Protein AF-A0A1F6D0Z8-F1 (afdb_monomer_lite)

Sequence (108 aa):
MSRTVSHKLYYGIEKQLSVALIVACLSLFSLYVYFVGKSIVNVVVREEIELGIAKINSHLSDLEREYLAAKDGINLNLAYSYGFQAAPKKKFVNRGTSSNGISLISSQ

Foldseek 3Di:
DPPVVVVVVVVVVVVVVVVVVVVVVVVVVVVVVVVVVCVVVVVVVVVVVVVVVVVVVVVVVVVVVVVVVVVVVPDPVVCVVVVHDDDPDDDDDDPPDPDVDDDPPPDD

Secondary structure (DSSP, 8-state):
--HHHHHHHHHHHHHHHHHHHHHHHHHHHHHHHHHHHHHHHHHHHHHHHHHHHHHHHHHHHHHHHHHHHHHHH--HHHHHHTT----SS--PPPTTS-----------

pLDDT: mean 72.38, std 13.51, range [39.88, 96.56]

Organism: NCBI:txid1798489

Structure (mmCIF, N/CA/C/O backbone):
data_AF-A0A1F6D0Z8-F1
#
_entry.id   AF-A0A1F6D0Z8-F1
#
loop_
_atom_site.group_PDB
_atom_site.id
_atom_site.type_symbol
_atom_site.label_atom_id
_atom_site.label_alt_id
_atom_site.label_comp_id
_atom_site.label_asym_id
_atom_site.label_entity_id
_atom_site.label_seq_id
_atom_site.pdbx_PDB_ins_code
_atom_site.Cartn_x
_atom_site.Cartn_y
_atom_site.Cartn_z
_atom_site.occupancy
_atom_site.B_iso_or_equiv
_atom_site.auth_seq_id
_atom_site.auth_comp_id
_atom_site.auth_asym_id
_atom_site.auth_atom_id
_atom_site.pdbx_PDB_model_num
ATOM 1 N N . MET A 1 1 ? 50.908 11.729 -45.513 1.00 50.59 1 MET A N 1
ATOM 2 C CA . MET A 1 1 ? 50.245 10.538 -44.932 1.00 50.59 1 MET A CA 1
ATOM 3 C C . MET A 1 1 ? 49.550 10.874 -43.601 1.00 50.59 1 MET A C 1
ATOM 5 O O . MET A 1 1 ? 49.758 10.181 -42.623 1.00 50.59 1 MET A O 1
ATOM 9 N N . SER A 1 2 ? 48.749 11.953 -43.539 1.00 55.94 2 SER A N 1
ATOM 10 C CA . SER A 1 2 ? 48.115 12.416 -42.278 1.00 55.94 2 SER A CA 1
ATOM 11 C C . SER A 1 2 ? 46.596 12.655 -42.392 1.00 55.94 2 SER A C 1
ATOM 13 O O . SER A 1 2 ? 45.897 12.759 -41.395 1.00 55.94 2 SER A O 1
ATOM 15 N N . ARG A 1 3 ? 46.035 12.684 -43.613 1.00 57.84 3 ARG A N 1
ATOM 16 C CA . ARG A 1 3 ? 44.608 12.997 -43.851 1.00 57.84 3 ARG A CA 1
ATOM 17 C C . ARG A 1 3 ? 43.666 11.787 -43.760 1.00 57.84 3 ARG A C 1
ATOM 19 O O . ARG A 1 3 ? 42.463 11.971 -43.639 1.00 57.84 3 ARG A O 1
ATOM 26 N N . THR A 1 4 ? 44.183 10.558 -43.810 1.00 54.75 4 THR A N 1
ATOM 27 C CA . THR A 1 4 ? 43.364 9.328 -43.836 1.00 54.75 4 THR A CA 1
ATOM 28 C C . THR A 1 4 ? 43.019 8.790 -42.446 1.00 54.75 4 THR A C 1
ATOM 30 O O . THR A 1 4 ? 42.017 8.095 -42.293 1.00 54.75 4 THR A O 1
ATOM 33 N N . VAL A 1 5 ? 43.806 9.134 -41.421 1.00 61.19 5 VAL A N 1
ATOM 34 C CA . VAL A 1 5 ? 43.569 8.694 -40.035 1.00 61.19 5 VAL A CA 1
ATOM 35 C C . VAL A 1 5 ? 42.348 9.404 -39.440 1.00 61.19 5 VAL A C 1
ATOM 37 O O . VAL A 1 5 ? 41.528 8.761 -38.788 1.00 61.19 5 VAL A O 1
ATOM 40 N N . SER A 1 6 ? 42.158 10.694 -39.746 1.00 60.62 6 SER A N 1
ATOM 41 C CA . SER A 1 6 ? 41.054 11.498 -39.202 1.00 60.62 6 SER A CA 1
ATOM 42 C C . SER A 1 6 ? 39.669 10.999 -39.622 1.00 60.62 6 SER A C 1
ATOM 44 O O . SER A 1 6 ? 38.766 10.956 -38.794 1.00 60.62 6 SER A O 1
ATOM 46 N N . HIS A 1 7 ? 39.496 10.556 -40.872 1.00 57.94 7 HIS A N 1
ATOM 47 C CA . HIS A 1 7 ? 38.197 10.070 -41.362 1.00 57.94 7 HIS A CA 1
ATOM 48 C C . HIS A 1 7 ? 37.809 8.713 -40.749 1.00 57.94 7 HIS A C 1
ATOM 50 O O . HIS A 1 7 ? 36.635 8.452 -40.492 1.00 57.94 7 HIS A O 1
ATOM 56 N N . LYS A 1 8 ? 38.796 7.849 -40.466 1.00 61.00 8 LYS A N 1
ATOM 57 C CA . LYS A 1 8 ? 38.563 6.579 -39.757 1.00 61.00 8 LYS A CA 1
ATOM 58 C C . LYS A 1 8 ? 38.198 6.800 -38.290 1.00 61.00 8 LYS A C 1
ATOM 60 O O . LYS A 1 8 ? 37.366 6.066 -37.766 1.00 61.00 8 LYS A O 1
ATOM 65 N N . LEU A 1 9 ? 38.811 7.800 -37.651 1.00 62.19 9 LEU A N 1
ATOM 66 C CA . LEU A 1 9 ? 38.500 8.172 -36.272 1.00 62.19 9 LEU A CA 1
ATOM 67 C C . LEU A 1 9 ? 37.068 8.707 -36.160 1.00 62.19 9 LEU A C 1
ATOM 69 O O . LEU A 1 9 ? 36.332 8.247 -35.296 1.00 62.19 9 LEU A O 1
ATOM 73 N N . TYR A 1 10 ? 36.669 9.607 -37.069 1.00 67.44 10 TYR A N 1
ATOM 74 C CA . TYR A 1 10 ? 35.355 10.264 -37.066 1.00 67.44 10 TYR A CA 1
ATOM 75 C C . TYR A 1 10 ? 34.192 9.279 -37.276 1.00 67.44 10 TYR A C 1
ATOM 77 O O . TYR A 1 10 ? 33.200 9.314 -36.555 1.00 67.44 10 TYR A O 1
ATOM 85 N N . TYR A 1 11 ? 34.369 8.302 -38.169 1.00 68.94 11 TYR A N 1
ATOM 86 C CA . TYR A 1 11 ? 33.365 7.263 -38.420 1.00 68.94 11 TYR A CA 1
ATOM 87 C C . TYR A 1 11 ? 33.102 6.347 -37.204 1.00 68.94 11 TYR A C 1
ATOM 89 O O . TYR A 1 11 ? 31.983 5.879 -36.989 1.00 68.94 11 TYR A O 1
ATOM 97 N N . GLY A 1 12 ? 34.124 6.085 -36.380 1.00 75.31 12 GLY A N 1
ATOM 98 C CA . GLY A 1 12 ? 33.981 5.260 -35.175 1.00 75.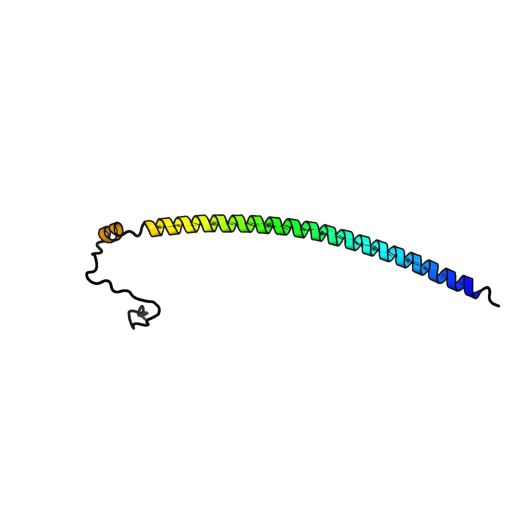31 12 GLY A CA 1
ATOM 99 C C . GLY A 1 12 ? 33.159 5.938 -34.074 1.00 75.31 12 GLY A C 1
ATOM 100 O O . GLY A 1 12 ? 32.310 5.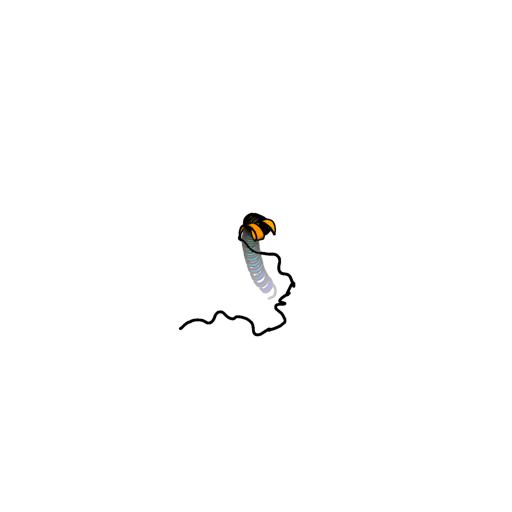296 -33.452 1.00 75.31 12 GLY A O 1
ATOM 101 N N . ILE A 1 13 ? 33.377 7.241 -33.875 1.00 83.25 13 ILE A N 1
ATOM 102 C CA . ILE A 1 13 ? 32.677 8.056 -32.869 1.00 83.25 13 ILE A CA 1
ATOM 103 C C . ILE A 1 13 ? 31.225 8.364 -33.251 1.00 83.25 13 ILE A C 1
ATOM 105 O O . ILE A 1 13 ? 30.362 8.310 -32.378 1.00 83.25 13 ILE A O 1
ATOM 109 N N . GLU A 1 14 ? 30.906 8.574 -34.530 1.00 83.62 14 GLU A N 1
ATOM 110 C CA . GLU A 1 14 ? 29.513 8.749 -34.988 1.00 83.62 14 GLU A CA 1
ATOM 111 C C . GLU A 1 14 ? 28.638 7.520 -34.693 1.00 83.62 14 GLU A C 1
ATOM 113 O O . GLU A 1 14 ? 27.501 7.633 -34.214 1.00 83.62 14 GLU A O 1
ATOM 118 N N . LYS A 1 15 ? 29.187 6.319 -34.920 1.00 85.38 15 LYS A N 1
ATOM 119 C CA . LYS A 1 15 ? 28.491 5.059 -34.632 1.00 85.38 15 LYS A CA 1
ATOM 120 C C . LYS A 1 15 ? 28.285 4.861 -33.130 1.00 85.38 15 LYS A C 1
ATOM 122 O O . LYS A 1 15 ? 27.208 4.435 -32.716 1.00 85.38 15 LYS A O 1
ATOM 127 N N . GLN A 1 16 ? 29.289 5.181 -32.313 1.00 86.88 16 GLN A N 1
ATOM 128 C CA . GLN A 1 16 ? 29.179 5.096 -30.854 1.00 86.88 16 GLN A CA 1
ATOM 129 C C . GLN A 1 16 ? 28.162 6.091 -30.292 1.00 86.88 16 GLN A C 1
ATOM 131 O O . GLN A 1 16 ? 27.368 5.707 -29.436 1.00 86.88 16 GLN A O 1
ATOM 136 N N . LEU A 1 17 ? 28.128 7.325 -30.802 1.00 91.56 17 LEU A N 1
ATOM 137 C CA . LEU A 1 17 ? 27.165 8.341 -30.375 1.00 91.56 17 LEU A CA 1
ATOM 138 C C . LEU A 1 17 ? 25.724 7.918 -30.688 1.00 91.56 17 LEU A C 1
ATOM 140 O O . LEU A 1 17 ? 24.844 8.041 -29.840 1.00 91.56 17 LEU A O 1
ATOM 144 N N . SER A 1 18 ? 25.498 7.352 -31.875 1.00 89.75 18 SER A N 1
ATOM 145 C CA . SER A 1 18 ? 24.179 6.861 -32.288 1.00 89.75 18 SER A CA 1
ATOM 146 C C . SER A 1 18 ? 23.696 5.703 -31.407 1.00 89.75 18 SER A C 1
ATOM 148 O O . SER A 1 18 ? 22.550 5.693 -30.961 1.00 89.75 18 SER A O 1
ATOM 150 N N . VAL A 1 19 ? 24.576 4.746 -31.093 1.00 94.12 19 VAL A N 1
ATOM 151 C CA . VAL A 1 19 ? 24.248 3.632 -30.186 1.00 94.12 19 VAL A CA 1
ATOM 152 C C . VAL A 1 19 ? 24.009 4.136 -28.763 1.00 94.12 19 VAL A C 1
ATOM 154 O O . VAL A 1 19 ? 23.047 3.710 -28.128 1.00 94.12 19 VAL A O 1
ATOM 157 N N . ALA A 1 20 ? 24.828 5.067 -28.273 1.00 94.69 20 ALA A N 1
ATOM 158 C CA . ALA A 1 20 ? 24.646 5.669 -26.957 1.00 94.69 20 ALA A CA 1
ATOM 159 C C . ALA A 1 20 ? 23.294 6.389 -26.846 1.00 94.69 20 ALA A C 1
ATOM 161 O O . ALA A 1 20 ? 22.608 6.228 -25.840 1.00 94.69 20 ALA A O 1
ATOM 162 N N . LEU A 1 21 ? 22.872 7.109 -27.890 1.00 94.31 21 LEU A N 1
ATOM 163 C CA . LEU A 1 21 ? 21.566 7.766 -27.941 1.00 94.31 21 LEU A CA 1
ATOM 164 C C . LEU A 1 21 ? 20.416 6.748 -27.885 1.00 94.31 21 LEU A C 1
ATOM 166 O O . LEU A 1 21 ? 19.468 6.931 -27.128 1.00 94.31 21 LEU A O 1
ATOM 170 N N . ILE A 1 22 ? 20.519 5.649 -28.640 1.00 95.69 22 ILE A N 1
ATOM 171 C CA . ILE A 1 22 ? 19.508 4.580 -28.642 1.00 95.69 22 ILE A CA 1
ATOM 172 C C . ILE A 1 22 ? 19.410 3.927 -27.260 1.00 95.69 22 ILE A C 1
ATOM 174 O O . ILE A 1 22 ? 18.311 3.759 -26.733 1.00 95.69 22 ILE A O 1
ATOM 178 N N . VAL A 1 23 ? 20.547 3.599 -26.642 1.00 96.56 23 VAL A N 1
ATOM 179 C CA . VAL A 1 23 ? 20.589 3.028 -25.288 1.00 96.56 23 VAL A CA 1
ATOM 180 C C . VAL A 1 23 ? 20.022 4.014 -24.267 1.00 96.56 23 VAL A C 1
ATOM 182 O O . VAL A 1 23 ? 19.228 3.615 -23.415 1.00 96.56 23 VAL A O 1
ATOM 185 N N . ALA A 1 24 ? 20.352 5.303 -24.379 1.00 95.88 24 ALA A N 1
ATOM 186 C CA . ALA A 1 24 ? 19.803 6.343 -23.518 1.00 95.88 24 ALA A CA 1
ATOM 187 C C . ALA A 1 24 ? 18.275 6.427 -23.657 1.00 95.88 24 ALA A C 1
ATOM 189 O O . ALA A 1 24 ? 17.575 6.345 -22.649 1.00 95.88 24 ALA A O 1
ATOM 190 N N . CYS A 1 25 ? 17.739 6.480 -24.880 1.00 96.12 25 CYS A N 1
ATOM 191 C CA . CYS A 1 25 ? 16.295 6.474 -25.130 1.00 96.12 25 CYS A CA 1
ATOM 192 C C . CYS A 1 25 ? 15.602 5.230 -24.557 1.00 96.12 25 CYS A C 1
ATOM 194 O O . CYS A 1 25 ? 14.572 5.362 -23.897 1.00 96.12 25 CYS A O 1
ATOM 196 N N . LEU A 1 26 ? 16.167 4.035 -24.752 1.00 96.25 26 LEU A N 1
ATOM 197 C CA . LEU A 1 26 ? 15.609 2.794 -24.202 1.00 96.25 26 LEU A CA 1
ATOM 198 C C . LEU A 1 26 ? 15.642 2.770 -22.671 1.00 96.25 26 LEU A C 1
ATOM 200 O O . LEU A 1 26 ? 14.689 2.309 -22.036 1.00 96.25 26 LEU A O 1
ATOM 204 N N . SER A 1 27 ? 16.713 3.291 -22.070 1.00 94.81 27 SER A N 1
ATOM 205 C CA . SER A 1 27 ? 16.832 3.391 -20.616 1.00 94.81 27 SER A CA 1
ATOM 206 C C . SER A 1 27 ? 15.795 4.354 -20.034 1.00 94.81 27 SER A C 1
ATOM 208 O O . SER A 1 27 ? 15.092 3.985 -19.098 1.00 94.81 27 SER A O 1
ATOM 210 N N . LEU A 1 28 ? 15.617 5.531 -20.644 1.00 93.94 28 LEU A N 1
ATOM 211 C CA . LEU A 1 28 ? 14.592 6.514 -20.288 1.00 93.94 28 LEU A CA 1
ATOM 212 C C . LEU A 1 28 ? 13.182 5.938 -20.421 1.00 93.94 28 LEU A C 1
ATOM 214 O O . LEU A 1 28 ? 12.368 6.104 -19.516 1.00 93.94 28 LEU A O 1
ATOM 218 N N . PHE A 1 29 ? 12.907 5.219 -21.509 1.00 94.75 29 PHE A N 1
ATOM 219 C CA . PHE A 1 29 ? 11.619 4.564 -21.717 1.00 94.75 29 PHE A CA 1
ATOM 220 C C . PHE A 1 29 ? 11.335 3.509 -20.640 1.00 94.75 29 PHE A C 1
ATOM 222 O O . PHE A 1 29 ? 10.259 3.493 -20.044 1.00 94.75 29 PHE A O 1
ATOM 229 N N . SER A 1 30 ? 12.322 2.666 -20.331 1.00 92.44 30 SER A N 1
ATOM 230 C CA . SER A 1 30 ? 12.191 1.638 -19.292 1.00 92.44 30 SER A CA 1
ATOM 231 C C . SER A 1 30 ? 11.992 2.258 -17.909 1.00 92.44 30 SER A C 1
ATOM 233 O O . SER A 1 30 ? 11.151 1.798 -17.136 1.00 92.44 30 SER A O 1
ATOM 235 N N . LEU A 1 31 ? 12.729 3.332 -17.606 1.00 91.94 31 LEU A N 1
ATOM 236 C CA . LEU A 1 31 ? 12.605 4.056 -16.346 1.00 91.94 31 LEU A CA 1
ATOM 237 C C . LEU A 1 31 ? 11.227 4.708 -16.220 1.00 91.94 31 LEU A C 1
ATOM 239 O O . LEU A 1 31 ? 10.625 4.635 -15.156 1.00 91.94 31 LEU A O 1
ATOM 243 N N . TYR A 1 32 ? 10.708 5.291 -17.302 1.00 90.44 32 TYR A N 1
ATOM 244 C CA . TYR A 1 32 ? 9.370 5.874 -17.348 1.00 90.44 32 TYR A CA 1
ATOM 245 C C . TYR A 1 32 ? 8.298 4.832 -17.019 1.00 90.44 32 TYR A C 1
ATOM 247 O O . TYR A 1 32 ? 7.516 5.033 -16.093 1.00 90.44 32 TYR A O 1
ATOM 255 N N . VAL A 1 33 ? 8.308 3.682 -17.700 1.00 89.69 33 VAL A N 1
ATOM 256 C CA . VAL A 1 33 ? 7.346 2.598 -17.437 1.00 89.69 33 VAL A CA 1
ATOM 257 C C . VAL A 1 33 ? 7.468 2.084 -16.000 1.00 89.69 33 VAL A C 1
ATOM 259 O O . VAL A 1 33 ? 6.456 1.918 -15.319 1.00 89.69 33 VAL A O 1
ATOM 262 N N . TYR A 1 34 ? 8.692 1.886 -15.503 1.00 89.25 34 TYR A N 1
ATOM 263 C CA . TYR A 1 34 ? 8.929 1.448 -14.126 1.00 89.25 34 TYR A CA 1
ATOM 264 C C . TYR A 1 34 ? 8.425 2.465 -13.097 1.00 89.25 34 TYR A C 1
ATOM 266 O O . TYR A 1 34 ? 7.773 2.080 -12.128 1.00 89.25 34 TYR A O 1
ATOM 274 N N . PHE A 1 35 ? 8.695 3.755 -13.300 1.00 85.19 35 PHE A N 1
ATOM 275 C CA . PHE A 1 35 ? 8.315 4.815 -12.369 1.00 85.19 35 PHE A CA 1
ATOM 276 C C . PHE A 1 35 ? 6.802 5.035 -12.356 1.00 85.19 35 PHE A C 1
ATOM 278 O O . PHE A 1 35 ? 6.214 5.153 -11.284 1.00 85.19 35 PHE A O 1
ATOM 285 N N . VAL A 1 36 ? 6.157 5.008 -13.526 1.00 84.25 36 VAL A N 1
ATOM 286 C CA . VAL A 1 36 ? 4.695 5.083 -13.654 1.00 84.25 36 VAL A CA 1
ATOM 287 C C . VAL A 1 36 ? 4.040 3.867 -12.998 1.00 84.25 36 VAL A C 1
ATOM 289 O O . VAL A 1 36 ? 3.161 4.032 -12.157 1.00 84.25 36 VAL A O 1
ATOM 292 N N . GLY A 1 37 ? 4.512 2.651 -13.290 1.00 79.38 37 GLY A N 1
ATOM 293 C CA . GLY A 1 37 ? 3.991 1.429 -12.672 1.00 79.38 37 GLY A CA 1
ATOM 294 C C . GLY A 1 37 ? 4.164 1.419 -11.151 1.00 79.38 37 GLY A C 1
ATOM 295 O O . GLY A 1 37 ? 3.218 1.140 -10.418 1.00 79.38 37 GLY A O 1
ATOM 296 N N . LYS A 1 38 ? 5.346 1.804 -10.652 1.00 76.81 38 LYS A N 1
ATOM 297 C CA . LYS A 1 38 ? 5.607 1.964 -9.213 1.00 76.81 38 LYS A CA 1
ATOM 298 C C . LYS A 1 38 ? 4.737 3.042 -8.578 1.00 76.81 38 LYS A C 1
ATOM 300 O O . LYS A 1 38 ? 4.295 2.842 -7.454 1.00 76.81 38 LYS A O 1
ATOM 305 N N . SER A 1 39 ? 4.497 4.157 -9.264 1.00 73.94 39 SER A N 1
ATOM 306 C CA . SER A 1 39 ? 3.639 5.237 -8.773 1.00 73.94 39 SER A CA 1
ATOM 307 C C . SER A 1 39 ? 2.195 4.758 -8.614 1.00 73.94 39 SER A C 1
ATOM 309 O O . SER A 1 39 ? 1.617 4.949 -7.548 1.00 73.94 39 SER A O 1
ATOM 311 N N . ILE A 1 40 ? 1.665 4.033 -9.604 1.00 70.81 40 ILE A N 1
ATOM 312 C CA . ILE A 1 40 ? 0.324 3.435 -9.551 1.00 70.81 40 ILE A CA 1
ATOM 313 C C . ILE A 1 40 ? 0.227 2.431 -8.397 1.00 70.81 40 ILE A C 1
ATOM 315 O O . ILE A 1 40 ? -0.659 2.551 -7.558 1.00 70.81 40 ILE A O 1
ATOM 319 N N . VAL A 1 41 ? 1.169 1.488 -8.293 1.00 67.75 41 VAL A N 1
ATOM 320 C CA . VAL A 1 41 ? 1.165 0.483 -7.214 1.00 67.75 41 VAL A CA 1
ATOM 321 C C . VAL A 1 41 ? 1.301 1.140 -5.839 1.00 67.75 41 VAL A C 1
ATOM 323 O O . VAL A 1 41 ? 0.620 0.748 -4.902 1.00 67.75 41 VAL A O 1
ATOM 326 N N . ASN A 1 42 ? 2.142 2.164 -5.699 1.00 68.06 42 ASN A N 1
ATOM 327 C CA . ASN A 1 42 ? 2.320 2.871 -4.432 1.00 68.06 42 ASN A CA 1
ATOM 328 C C . ASN A 1 42 ? 1.059 3.636 -3.992 1.00 68.06 42 ASN A C 1
ATOM 330 O O . ASN A 1 42 ? 0.818 3.761 -2.793 1.00 68.06 42 ASN A O 1
ATOM 334 N N . VAL A 1 43 ? 0.265 4.147 -4.937 1.00 63.56 43 VAL A N 1
ATOM 335 C CA . VAL A 1 43 ? -1.024 4.791 -4.642 1.00 63.56 43 VAL A CA 1
ATOM 336 C C . VAL A 1 43 ? -2.082 3.745 -4.279 1.00 63.56 43 VAL A C 1
ATOM 338 O O . VAL A 1 43 ? -2.722 3.883 -3.243 1.00 63.56 43 VAL A O 1
ATOM 341 N N . VAL A 1 44 ? -2.196 2.659 -5.049 1.00 64.62 44 VAL A N 1
ATOM 342 C CA . VAL A 1 44 ? -3.173 1.582 -4.792 1.00 64.62 44 VAL A CA 1
ATOM 343 C C . VAL A 1 44 ? -2.912 0.879 -3.454 1.00 64.62 44 VAL A C 1
ATOM 345 O O . VAL A 1 44 ? -3.834 0.655 -2.679 1.00 64.62 44 VAL A O 1
ATOM 348 N N . VAL A 1 45 ? -1.649 0.598 -3.117 1.00 61.81 45 VAL A N 1
ATOM 349 C CA . VAL A 1 45 ? -1.294 -0.034 -1.832 1.00 61.81 45 VAL A CA 1
ATOM 350 C C . VAL A 1 45 ? -1.638 0.868 -0.644 1.00 61.81 45 VAL A C 1
ATOM 352 O O . VAL A 1 45 ? -2.034 0.370 0.407 1.00 61.81 45 VAL A O 1
ATOM 355 N N . ARG A 1 46 ? -1.520 2.195 -0.784 1.00 64.00 46 ARG A N 1
ATOM 356 C CA . ARG A 1 46 ? -1.956 3.124 0.273 1.00 64.00 46 ARG A CA 1
ATOM 357 C C . ARG A 1 46 ? -3.464 3.065 0.489 1.00 64.00 46 ARG A C 1
ATOM 359 O O . ARG A 1 46 ? -3.891 3.040 1.637 1.00 64.00 46 ARG A O 1
ATOM 366 N N . GLU A 1 47 ? -4.236 2.988 -0.588 1.00 61.75 47 GLU A N 1
ATOM 367 C CA . GLU A 1 47 ? -5.696 2.896 -0.526 1.00 61.75 47 GLU A CA 1
ATOM 368 C C . GLU A 1 47 ? -6.160 1.5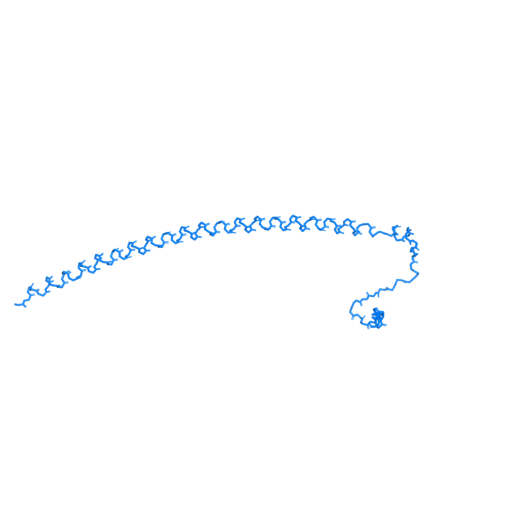96 0.156 1.00 61.75 47 GLU A C 1
ATOM 370 O O . GLU A 1 47 ? -6.998 1.627 1.056 1.00 61.75 47 GLU A O 1
ATOM 375 N N . GLU A 1 48 ? -5.550 0.454 -0.176 1.00 61.25 48 GLU A N 1
ATOM 376 C CA . GLU A 1 48 ? -5.851 -0.828 0.478 1.00 61.25 48 GLU A CA 1
ATOM 377 C C . GLU A 1 48 ? -5.498 -0.829 1.975 1.00 61.25 48 GLU A C 1
ATOM 379 O O . GLU A 1 48 ? -6.238 -1.384 2.795 1.00 61.25 48 GLU A O 1
ATOM 384 N N . ILE A 1 49 ? -4.393 -0.179 2.355 1.00 62.47 49 ILE A N 1
ATOM 385 C CA . ILE A 1 49 ? -3.986 -0.040 3.759 1.00 62.47 49 ILE A CA 1
ATOM 386 C C . ILE A 1 49 ? -4.967 0.858 4.523 1.00 62.47 49 ILE A C 1
ATOM 388 O O . ILE A 1 49 ? -5.360 0.509 5.637 1.00 62.47 49 ILE A O 1
ATOM 392 N N . GLU A 1 50 ? -5.400 1.981 3.946 1.00 60.81 50 GLU A N 1
ATOM 393 C CA . GLU A 1 50 ? -6.378 2.882 4.572 1.00 60.81 50 GLU A CA 1
ATOM 394 C C . GLU A 1 50 ? -7.736 2.195 4.785 1.00 60.81 50 GLU A C 1
ATOM 396 O O . GLU A 1 50 ? -8.306 2.275 5.878 1.00 60.81 50 GLU A O 1
ATOM 401 N N . LEU A 1 51 ? -8.214 1.431 3.797 1.00 63.16 51 LEU A N 1
ATOM 402 C CA . LEU A 1 51 ? -9.432 0.622 3.923 1.00 63.16 51 LEU A CA 1
ATOM 403 C C . LEU A 1 51 ? -9.290 -0.477 4.989 1.00 63.16 51 LEU A C 1
ATOM 405 O O . LEU A 1 51 ? -10.221 -0.724 5.763 1.00 63.16 51 LEU A O 1
ATOM 409 N N . GLY A 1 52 ? -8.119 -1.115 5.072 1.00 62.06 52 GLY A N 1
ATOM 410 C CA . GLY A 1 52 ? -7.807 -2.107 6.101 1.00 62.06 52 GLY A CA 1
ATOM 411 C C . GLY A 1 52 ? -7.822 -1.520 7.514 1.00 62.06 52 GLY A C 1
ATOM 412 O O . GLY A 1 52 ? -8.422 -2.104 8.420 1.00 62.06 52 GLY A O 1
ATOM 413 N N . ILE A 1 53 ? -7.229 -0.338 7.699 1.00 66.81 53 ILE A N 1
ATOM 414 C CA . ILE A 1 53 ? -7.214 0.382 8.980 1.00 66.81 53 ILE A CA 1
ATOM 415 C C . ILE A 1 53 ? -8.637 0.758 9.406 1.00 66.81 53 ILE A C 1
ATOM 417 O O . ILE A 1 53 ? -9.008 0.534 10.559 1.00 66.81 53 ILE A O 1
ATOM 421 N N . ALA A 1 54 ? -9.461 1.273 8.488 1.00 64.62 54 ALA A N 1
ATOM 422 C CA . ALA A 1 54 ? -10.848 1.630 8.785 1.00 64.62 54 ALA A CA 1
ATOM 423 C C . ALA A 1 54 ? -11.673 0.419 9.261 1.00 64.62 54 ALA A C 1
ATOM 425 O O . ALA A 1 54 ? -12.409 0.521 10.244 1.00 64.62 54 ALA A O 1
ATOM 426 N N . LYS A 1 55 ? -11.498 -0.744 8.620 1.00 70.12 55 LYS A N 1
ATOM 427 C CA . LYS A 1 55 ? -12.191 -1.992 8.981 1.00 70.12 55 LYS A CA 1
ATOM 428 C C . LYS A 1 55 ? -11.755 -2.550 10.338 1.00 70.12 55 LYS A C 1
ATOM 430 O O . LYS A 1 55 ? -12.581 -3.051 11.098 1.00 70.12 55 LYS A O 1
ATOM 435 N N . ILE A 1 56 ? -10.460 -2.490 10.646 1.00 72.00 56 ILE A N 1
ATOM 436 C CA . ILE A 1 56 ? -9.939 -2.947 11.943 1.00 72.00 56 ILE A CA 1
ATOM 437 C C . ILE A 1 56 ? -10.43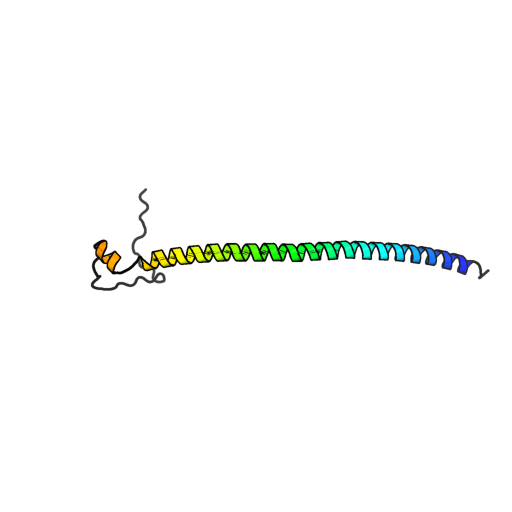9 -2.030 13.062 1.00 72.00 56 ILE A C 1
ATOM 439 O O . ILE A 1 56 ? -10.872 -2.522 14.101 1.00 72.00 56 ILE A O 1
ATOM 443 N N . ASN A 1 57 ? -10.451 -0.715 12.836 1.00 65.50 57 ASN A N 1
ATOM 444 C CA . ASN A 1 57 ? -10.944 0.251 13.816 1.00 65.50 57 ASN A CA 1
ATOM 445 C C . ASN A 1 57 ? -12.445 0.104 14.088 1.00 65.50 57 ASN A C 1
ATOM 447 O O . ASN A 1 57 ? -12.853 0.215 15.242 1.00 65.50 57 ASN A O 1
ATOM 451 N N . SER A 1 58 ? -13.271 -0.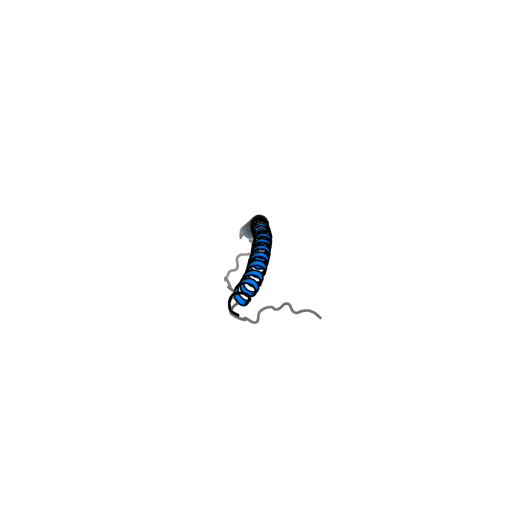178 13.073 1.00 71.25 58 SER A N 1
ATOM 452 C CA . SER A 1 58 ? -14.701 -0.419 13.303 1.00 71.25 58 SER A CA 1
ATOM 453 C C . SER A 1 58 ? -14.925 -1.677 14.141 1.00 71.25 58 SER A C 1
ATOM 455 O O . SER A 1 58 ? -15.648 -1.630 15.129 1.00 71.25 58 SER A O 1
ATOM 457 N N . HIS A 1 59 ? -14.225 -2.769 13.819 1.00 76.19 59 HIS A N 1
ATOM 458 C CA . HIS A 1 59 ? -14.307 -4.010 14.589 1.00 76.19 59 HIS A CA 1
ATOM 459 C C . HIS A 1 59 ? -13.795 -3.845 16.031 1.00 76.19 59 HIS A C 1
ATOM 461 O O . HIS A 1 59 ? -14.365 -4.410 16.961 1.00 76.19 59 HIS A O 1
ATOM 467 N N . LEU A 1 60 ? -12.727 -3.066 16.237 1.00 78.62 60 LEU A N 1
ATOM 468 C CA . LEU A 1 60 ? -12.229 -2.742 17.574 1.00 78.62 60 LEU A CA 1
ATOM 469 C C . LEU A 1 60 ? -13.245 -1.906 18.358 1.00 78.62 60 LEU A C 1
ATOM 471 O O . LEU A 1 60 ? -13.496 -2.201 19.521 1.00 78.62 60 LEU A O 1
ATOM 475 N N . SER A 1 61 ? -13.868 -0.914 17.718 1.00 80.81 61 SER A N 1
ATOM 476 C CA . SER A 1 61 ? -14.888 -0.075 18.351 1.00 80.81 61 SER A CA 1
ATOM 477 C C . SER A 1 61 ? -16.118 -0.882 18.773 1.00 80.81 61 SER A C 1
ATOM 479 O O . SER A 1 61 ? -16.629 -0.685 19.875 1.00 80.81 61 SER A O 1
ATOM 481 N N . ASP A 1 62 ? -16.567 -1.824 17.944 1.00 83.44 62 ASP A N 1
ATOM 482 C CA . ASP A 1 62 ? -17.676 -2.716 18.291 1.00 83.44 62 ASP A CA 1
ATOM 483 C C . ASP A 1 62 ? -17.323 -3.602 19.495 1.00 83.44 62 ASP A C 1
ATOM 485 O O . ASP A 1 62 ? -18.105 -3.701 20.445 1.00 83.44 62 ASP A O 1
ATOM 489 N N . LEU A 1 63 ? -16.111 -4.165 19.513 1.00 82.81 63 LEU A N 1
ATOM 490 C CA . LEU A 1 63 ? -15.627 -4.988 20.621 1.00 82.81 63 LEU A CA 1
ATOM 491 C C . LEU A 1 63 ? -15.467 -4.185 21.922 1.00 82.81 63 LEU A C 1
ATOM 493 O O . LEU A 1 63 ? -15.811 -4.666 23.001 1.00 82.81 63 LEU A O 1
ATOM 497 N N . GLU A 1 64 ? -14.972 -2.950 21.842 1.00 80.31 64 GLU A N 1
ATOM 498 C CA . GLU A 1 64 ? -14.879 -2.046 22.991 1.00 80.31 64 GLU A CA 1
ATOM 499 C C . GLU A 1 64 ? -16.261 -1.718 23.556 1.00 80.31 64 GLU A C 1
ATOM 501 O O . GLU A 1 64 ? -16.443 -1.706 24.775 1.00 80.31 64 GLU A O 1
ATOM 506 N N . ARG A 1 65 ? -17.257 -1.497 22.692 1.00 83.94 65 ARG A N 1
ATOM 507 C CA . ARG A 1 65 ? -18.643 -1.268 23.121 1.00 83.94 65 ARG A CA 1
ATOM 508 C C . ARG A 1 65 ? -19.220 -2.492 23.815 1.00 83.94 65 ARG A C 1
ATOM 510 O O . ARG A 1 65 ? -19.845 -2.337 24.862 1.00 83.94 65 ARG A O 1
ATOM 517 N N . GLU A 1 66 ? -18.989 -3.687 23.279 1.00 84.06 66 GLU A N 1
ATOM 518 C CA . GLU A 1 66 ? -19.428 -4.939 23.901 1.00 84.06 66 GLU A CA 1
ATOM 519 C C . GLU A 1 66 ? -18.767 -5.148 25.269 1.00 84.06 66 GLU A C 1
ATOM 521 O O . GLU A 1 66 ? -19.449 -5.415 26.261 1.00 84.06 66 GLU A O 1
ATOM 526 N N . TYR A 1 67 ? -17.453 -4.941 25.360 1.00 83.38 67 TYR A N 1
ATOM 527 C CA . TYR A 1 67 ? -16.717 -5.041 26.616 1.00 83.38 67 TYR A CA 1
ATOM 528 C C . TYR A 1 67 ? -17.212 -4.033 27.658 1.00 83.38 67 TYR A C 1
ATOM 530 O O . TYR A 1 67 ? -17.409 -4.389 28.822 1.00 83.38 67 TYR A O 1
ATOM 538 N N . LEU A 1 68 ? -17.436 -2.777 27.262 1.00 82.31 68 LEU A N 1
ATOM 539 C CA . LEU A 1 68 ? -17.953 -1.749 28.163 1.00 82.31 68 LEU A CA 1
ATOM 540 C C . LEU A 1 68 ? -19.372 -2.078 28.632 1.00 82.31 68 LEU A C 1
ATOM 542 O O . LEU A 1 68 ? -19.635 -1.973 29.828 1.00 82.31 68 LEU A O 1
ATOM 546 N N . ALA A 1 69 ? -20.247 -2.554 27.744 1.00 81.88 69 ALA A N 1
ATOM 547 C CA . ALA A 1 69 ? -21.594 -2.989 28.105 1.00 81.88 69 ALA A CA 1
ATOM 548 C C . ALA A 1 69 ? -21.573 -4.169 29.092 1.00 81.88 69 ALA A C 1
ATOM 550 O O . ALA A 1 69 ? -22.287 -4.156 30.097 1.00 81.88 69 ALA A O 1
ATOM 551 N N . ALA A 1 70 ? -20.711 -5.162 28.858 1.00 79.31 70 ALA A N 1
ATOM 552 C CA . ALA A 1 70 ? -20.534 -6.293 29.762 1.00 79.31 70 ALA A CA 1
ATOM 553 C C . ALA A 1 70 ? -19.968 -5.855 31.125 1.00 79.31 70 ALA A C 1
ATOM 555 O O . ALA A 1 70 ? -20.455 -6.292 32.167 1.00 79.31 70 ALA A O 1
ATOM 556 N N . LYS A 1 71 ? -18.980 -4.951 31.136 1.00 75.12 71 LYS A N 1
ATOM 557 C CA . LYS A 1 71 ? -18.388 -4.381 32.355 1.00 75.12 71 LYS A CA 1
ATOM 558 C C . LYS A 1 71 ? -19.409 -3.581 33.159 1.00 75.12 71 LYS A C 1
ATOM 560 O O . LYS A 1 71 ?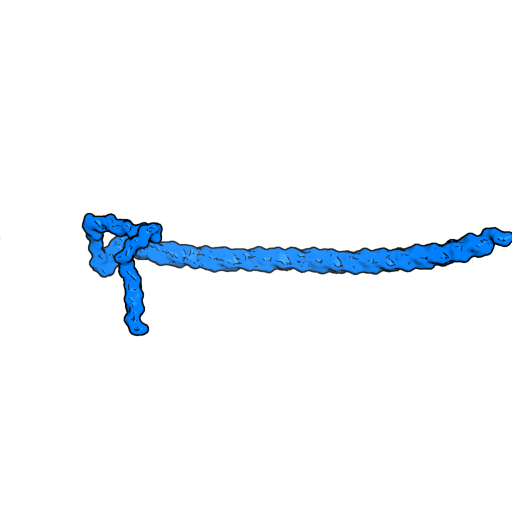 -19.433 -3.701 34.380 1.00 75.12 71 LYS A O 1
ATOM 565 N N . ASP A 1 72 ? -20.230 -2.768 32.506 1.00 71.56 72 ASP A N 1
ATOM 566 C CA . ASP A 1 72 ? -21.252 -1.960 33.178 1.00 71.56 72 ASP A CA 1
ATOM 567 C C . ASP A 1 72 ? -22.371 -2.830 33.771 1.00 71.56 72 ASP A C 1
ATOM 569 O O . ASP A 1 72 ? -22.951 -2.477 34.799 1.00 71.56 72 ASP A O 1
ATOM 573 N N . GLY A 1 73 ? -22.608 -4.014 33.195 1.00 70.06 73 GLY A N 1
ATOM 574 C CA . GLY A 1 73 ? -23.459 -5.046 33.786 1.00 70.06 73 GLY A CA 1
ATOM 575 C C . GLY A 1 73 ? -22.925 -5.601 35.112 1.00 70.06 73 GLY A C 1
ATOM 576 O O . GLY A 1 73 ? -23.713 -5.992 35.971 1.00 70.06 73 GLY A O 1
ATOM 577 N N . ILE A 1 74 ? -21.606 -5.585 35.337 1.00 71.62 74 ILE A N 1
ATOM 578 C CA . ILE A 1 74 ? -20.985 -6.013 36.599 1.00 71.62 74 ILE A CA 1
ATOM 579 C C . ILE A 1 74 ? -21.127 -4.886 37.626 1.00 71.62 74 ILE A C 1
ATOM 581 O O . ILE A 1 74 ? -20.194 -4.133 37.911 1.00 71.62 74 ILE A O 1
ATOM 585 N N . ASN A 1 75 ? -22.323 -4.765 38.196 1.00 72.06 75 ASN A N 1
ATOM 586 C CA . ASN A 1 75 ? -22.610 -3.801 39.246 1.00 72.06 75 ASN A CA 1
ATOM 587 C C . ASN A 1 75 ? -22.891 -4.480 40.598 1.00 72.06 75 ASN A C 1
ATOM 589 O O . ASN A 1 75 ? -23.125 -5.682 40.718 1.00 72.06 75 ASN A O 1
ATOM 593 N N . LEU A 1 76 ? -22.860 -3.667 41.649 1.00 69.62 76 LEU A N 1
ATOM 594 C CA . LEU A 1 76 ? -23.016 -4.108 43.032 1.00 69.62 76 LEU A CA 1
ATOM 595 C C . LEU A 1 76 ? -24.428 -4.680 43.307 1.00 69.62 76 LEU A C 1
ATOM 597 O O . LEU A 1 76 ? -24.587 -5.582 44.122 1.00 69.62 76 LEU A O 1
ATOM 601 N N . ASN A 1 77 ? -25.439 -4.215 42.568 1.00 73.25 77 ASN A N 1
ATOM 602 C CA . ASN A 1 77 ? -26.809 -4.730 42.606 1.00 73.25 77 ASN A CA 1
ATOM 603 C C . ASN A 1 77 ? -26.906 -6.141 41.987 1.00 73.25 77 ASN A C 1
ATOM 605 O O . ASN A 1 77 ? -27.520 -7.018 42.586 1.00 73.25 77 ASN A O 1
ATOM 609 N N . LEU A 1 78 ? -26.211 -6.399 40.870 1.00 73.94 78 LEU A N 1
ATOM 610 C CA . LEU A 1 78 ? -26.072 -7.733 40.277 1.00 73.94 78 LEU A CA 1
ATOM 611 C C . LEU A 1 78 ? -25.351 -8.699 41.234 1.00 73.94 78 LEU A C 1
ATOM 613 O O . LEU A 1 78 ? -25.730 -9.858 41.365 1.00 73.94 78 LEU A O 1
ATOM 617 N N . ALA A 1 79 ? -24.333 -8.227 41.955 1.00 71.38 79 ALA A N 1
ATOM 618 C CA . ALA A 1 79 ? -23.679 -9.040 42.979 1.00 71.38 79 ALA A CA 1
ATOM 619 C C . ALA A 1 79 ? -24.656 -9.413 44.113 1.00 71.38 79 ALA A C 1
ATOM 621 O O . ALA A 1 79 ? -24.730 -10.576 44.509 1.00 71.38 79 ALA A O 1
ATOM 622 N N . TYR A 1 80 ? -25.459 -8.462 44.595 1.00 78.19 80 TYR A N 1
ATOM 623 C CA . TYR A 1 80 ? -26.481 -8.758 45.600 1.00 78.19 80 TYR A CA 1
ATOM 624 C C . TYR A 1 80 ? -27.580 -9.694 45.079 1.00 78.19 80 TYR A C 1
ATOM 626 O O . TYR A 1 80 ? -28.019 -10.568 45.826 1.00 78.19 80 TYR A O 1
ATOM 634 N N . SER A 1 81 ? -27.996 -9.574 43.813 1.00 76.69 81 SER A N 1
ATOM 635 C CA . SER A 1 81 ? -29.018 -10.454 43.229 1.00 76.69 81 SER A CA 1
ATOM 636 C C . SER A 1 81 ? -28.537 -11.898 43.053 1.00 76.69 81 SER A C 1
ATOM 638 O O . SER A 1 81 ? -29.334 -12.822 43.194 1.00 76.69 81 SER A O 1
ATOM 640 N N . TYR A 1 82 ? -27.235 -12.115 42.849 1.00 77.00 82 TYR A N 1
ATOM 641 C CA . TYR A 1 82 ? -26.612 -13.445 42.884 1.00 77.00 82 TYR A CA 1
ATOM 642 C C . TYR A 1 82 ? -26.335 -13.972 44.305 1.00 77.00 82 TYR A C 1
ATOM 644 O O . TYR A 1 82 ? -25.753 -15.045 44.461 1.00 77.00 82 TYR A O 1
ATOM 652 N N . GLY A 1 83 ? -26.746 -13.248 45.351 1.00 78.38 83 GLY A N 1
ATOM 653 C CA . GLY A 1 83 ? -26.604 -13.673 46.746 1.00 78.38 83 GLY A CA 1
ATOM 654 C C . GLY A 1 83 ? -25.239 -13.375 47.373 1.00 78.38 83 GLY A C 1
ATOM 655 O O . GLY A 1 83 ? -24.976 -13.819 48.494 1.00 78.38 83 GLY A O 1
ATOM 656 N N . PHE A 1 84 ? -24.369 -12.614 46.699 1.00 77.69 84 PHE A N 1
ATOM 657 C CA . PHE A 1 84 ? -23.132 -12.132 47.313 1.00 77.69 84 PHE A CA 1
ATOM 658 C C . PHE A 1 84 ? -23.455 -11.107 48.402 1.00 77.69 84 PHE A C 1
ATOM 660 O O . PHE A 1 84 ? -24.333 -10.270 48.237 1.00 77.69 84 PHE A O 1
ATOM 667 N N . GLN A 1 85 ? -22.726 -11.146 49.516 1.00 74.75 85 GLN A N 1
ATOM 668 C CA . GLN A 1 85 ? -22.886 -10.204 50.627 1.00 74.75 85 GLN A CA 1
ATOM 669 C C . GLN A 1 85 ? -21.646 -9.316 50.748 1.00 74.75 85 GLN A C 1
ATOM 671 O O . GLN A 1 85 ? -20.534 -9.726 50.404 1.00 74.75 85 GLN A O 1
ATOM 676 N N . ALA A 1 86 ? -21.824 -8.085 51.233 1.00 71.94 86 ALA A N 1
ATOM 677 C CA . ALA A 1 86 ? -20.722 -7.143 51.391 1.00 71.94 86 ALA A CA 1
ATOM 678 C C . ALA A 1 86 ? -19.677 -7.695 52.376 1.00 71.94 86 ALA A C 1
ATOM 680 O O . ALA A 1 86 ? -19.979 -7.967 53.537 1.00 71.94 86 ALA A O 1
ATOM 681 N N . ALA A 1 87 ? -18.434 -7.858 51.916 1.00 71.19 87 ALA A N 1
ATOM 682 C CA . ALA A 1 87 ? -17.368 -8.394 52.753 1.00 71.19 87 ALA A CA 1
ATOM 683 C C . ALA A 1 87 ? -17.019 -7.414 53.900 1.00 71.19 87 ALA A C 1
ATOM 685 O O . ALA A 1 87 ? -16.708 -6.252 53.627 1.00 71.19 87 ALA A O 1
ATOM 686 N N . PRO A 1 88 ? -16.979 -7.865 55.170 1.00 65.31 88 PRO A N 1
ATOM 687 C CA . PRO A 1 88 ? -16.718 -7.002 56.330 1.00 65.31 88 PRO A CA 1
ATOM 688 C C . PRO A 1 88 ? -15.272 -6.475 56.406 1.00 65.31 88 PRO A C 1
ATOM 690 O O . PRO A 1 88 ? -15.008 -5.473 57.067 1.00 65.31 88 PRO A O 1
ATOM 693 N N . LYS A 1 89 ? -14.321 -7.110 55.706 1.00 66.44 89 LYS A N 1
ATOM 694 C CA . LYS A 1 89 ? -12.940 -6.630 55.521 1.00 66.44 89 LYS A CA 1
ATOM 695 C C . LYS A 1 89 ? -12.534 -6.781 54.056 1.00 66.44 89 LYS A C 1
ATOM 697 O O . LYS A 1 89 ? -12.470 -7.895 53.541 1.00 66.44 89 LYS A O 1
ATOM 702 N N . LYS A 1 90 ? -12.215 -5.667 53.390 1.00 63.97 90 LYS A N 1
ATOM 703 C CA . LYS A 1 90 ? -11.697 -5.664 52.013 1.00 63.97 90 LYS A CA 1
ATOM 704 C C . LYS A 1 90 ? -10.260 -6.194 52.007 1.00 63.97 90 LYS A C 1
ATOM 706 O O . LYS A 1 90 ? -9.358 -5.525 52.504 1.00 63.97 90 LYS A O 1
ATOM 711 N N . LYS A 1 91 ? -10.041 -7.391 51.460 1.00 62.09 91 LYS A N 1
ATOM 712 C CA . LYS A 1 91 ? -8.700 -7.945 51.224 1.00 62.09 91 LYS A CA 1
ATOM 713 C C . LYS A 1 91 ? -8.320 -7.696 49.766 1.00 62.09 91 LYS A C 1
ATOM 715 O O . LYS A 1 91 ? -8.865 -8.333 48.872 1.00 62.09 91 LYS A O 1
ATOM 720 N N . PHE A 1 92 ? -7.407 -6.760 49.534 1.00 63.00 92 PHE A N 1
ATOM 721 C CA . PHE A 1 92 ? -6.865 -6.495 48.203 1.00 63.00 92 PHE A CA 1
ATOM 722 C C . PHE A 1 92 ? -5.737 -7.485 47.910 1.00 63.00 92 PHE A C 1
ATOM 724 O O . PHE A 1 92 ? -4.788 -7.591 48.683 1.00 63.00 92 PHE A O 1
ATOM 731 N N . VAL A 1 93 ? -5.848 -8.220 46.806 1.00 63.47 93 VAL A N 1
ATOM 732 C CA . VAL A 1 93 ? -4.783 -9.091 46.295 1.00 63.47 93 VAL A CA 1
ATOM 733 C C . VAL A 1 93 ? -4.052 -8.356 45.177 1.00 63.47 93 VAL A C 1
ATOM 735 O O . VAL A 1 93 ? -4.645 -8.010 44.159 1.00 63.47 93 VAL A O 1
ATOM 738 N N . ASN A 1 94 ? -2.765 -8.078 45.390 1.00 62.06 94 ASN A N 1
ATOM 739 C CA . ASN A 1 94 ? -1.884 -7.488 44.388 1.00 62.06 94 ASN A CA 1
ATOM 740 C C . ASN A 1 94 ? -1.130 -8.613 43.664 1.00 62.06 94 ASN A C 1
ATOM 742 O O . ASN A 1 94 ? -0.571 -9.503 44.301 1.00 62.06 94 ASN A O 1
ATOM 746 N N . ARG A 1 95 ? -1.090 -8.553 42.330 1.00 61.91 95 ARG A N 1
ATOM 747 C CA . ARG A 1 95 ? -0.416 -9.532 41.463 1.00 61.91 95 ARG A CA 1
ATOM 748 C C . ARG A 1 95 ? 1.107 -9.583 41.673 1.00 61.91 95 ARG A C 1
ATOM 750 O O . ARG A 1 95 ? 1.728 -10.567 41.296 1.00 61.91 95 ARG A O 1
ATOM 757 N N . GLY A 1 96 ? 1.697 -8.546 42.276 1.00 58.78 96 GLY A N 1
ATOM 758 C CA . GLY A 1 96 ? 3.128 -8.475 42.601 1.00 58.78 96 GLY A CA 1
ATOM 759 C C . GLY A 1 96 ? 3.537 -9.179 43.900 1.00 58.78 96 GLY A C 1
ATOM 760 O O . GLY A 1 96 ? 4.724 -9.378 44.135 1.00 58.78 96 GLY A O 1
ATOM 761 N N . THR A 1 97 ? 2.584 -9.576 44.745 1.00 50.59 97 THR A N 1
ATOM 762 C CA . THR A 1 97 ? 2.869 -10.351 45.956 1.00 50.59 97 THR A CA 1
ATOM 763 C C . THR A 1 97 ? 2.428 -11.783 45.717 1.00 50.59 97 THR A C 1
ATOM 765 O O . THR A 1 97 ? 1.234 -12.075 45.774 1.00 50.59 97 THR A O 1
ATOM 768 N N . SER A 1 98 ? 3.387 -12.666 45.436 1.00 52.88 98 SER A N 1
ATOM 769 C CA . SER A 1 98 ? 3.170 -14.113 45.455 1.00 52.88 98 SER A CA 1
ATOM 770 C C . SER A 1 98 ? 2.760 -14.520 46.872 1.00 52.88 98 SER A C 1
ATOM 772 O O . SER A 1 98 ? 3.591 -14.801 47.732 1.00 52.88 98 SER A O 1
ATOM 774 N N . SER A 1 99 ? 1.464 -14.454 47.164 1.00 52.91 99 SER A N 1
ATOM 775 C CA . SER A 1 99 ? 0.891 -15.138 48.309 1.00 52.91 99 SER A CA 1
ATOM 776 C C . SER A 1 99 ? 0.504 -16.522 47.823 1.00 52.91 99 SER A C 1
ATOM 778 O O . SER A 1 99 ? -0.318 -16.626 46.915 1.00 52.91 99 SER A O 1
ATOM 780 N N . ASN A 1 100 ? 1.094 -17.555 48.420 1.00 60.31 100 ASN A N 1
ATOM 781 C CA . ASN A 1 100 ? 0.765 -18.965 48.213 1.00 60.31 100 ASN A CA 1
ATOM 782 C C . ASN A 1 100 ? -0.736 -19.215 48.453 1.00 60.31 100 ASN A C 1
ATOM 784 O O . ASN A 1 100 ? -1.152 -19.559 49.557 1.00 60.31 100 ASN A O 1
ATOM 788 N N . GLY A 1 101 ? -1.560 -18.976 47.436 1.00 52.91 101 GLY A N 1
ATOM 789 C CA . GLY A 1 101 ? -3.008 -18.931 47.549 1.00 52.91 101 GLY A CA 1
ATOM 790 C C . GLY A 1 101 ? -3.666 -19.384 46.257 1.00 52.91 101 GLY A C 1
ATOM 791 O O . GLY A 1 101 ? -3.819 -18.598 45.332 1.00 52.91 101 GLY A O 1
ATOM 792 N N . ILE A 1 102 ? -4.081 -20.653 46.278 1.00 56.50 102 ILE A N 1
ATOM 793 C CA . ILE A 1 102 ? -5.021 -21.330 45.376 1.00 56.50 102 ILE A CA 1
ATOM 794 C C . ILE A 1 102 ? -4.573 -21.383 43.905 1.00 56.50 102 ILE A C 1
ATOM 796 O O . ILE A 1 102 ? -5.110 -20.697 43.039 1.00 56.50 102 ILE A O 1
ATOM 800 N N . SER A 1 103 ? -3.614 -22.267 43.609 1.00 53.97 103 SER A N 1
ATOM 801 C CA . SER A 1 103 ? -3.552 -22.874 42.278 1.00 53.97 103 SER A CA 1
ATOM 802 C C . SER A 1 103 ? -4.706 -23.870 42.137 1.00 53.97 103 SER A C 1
ATOM 804 O O . SER A 1 103 ? -5.090 -24.536 43.103 1.00 53.97 103 SER A O 1
ATOM 806 N N . LEU A 1 104 ? -5.269 -23.972 40.931 1.00 49.09 104 LEU A N 1
ATOM 807 C CA . LEU A 1 104 ? -6.112 -25.106 40.572 1.00 49.09 104 LEU A CA 1
ATOM 808 C C . LEU A 1 104 ? -5.233 -26.351 40.698 1.00 49.09 104 LEU A C 1
ATOM 810 O O . LEU A 1 104 ? -4.306 -26.537 39.912 1.00 49.09 104 LEU A O 1
ATOM 814 N N . ILE A 1 105 ? -5.481 -27.162 41.724 1.00 54.62 105 ILE A N 1
ATOM 815 C CA . ILE A 1 105 ? -4.928 -28.509 41.803 1.00 54.62 105 ILE A CA 1
ATOM 816 C C . ILE A 1 105 ? -5.464 -29.223 40.562 1.00 54.62 105 ILE A C 1
ATOM 818 O O . ILE A 1 105 ? -6.657 -29.520 40.490 1.00 54.62 105 ILE A O 1
ATOM 822 N N . SER A 1 106 ? -4.610 -29.435 39.559 1.00 51.72 106 SER A N 1
ATOM 823 C CA . SER A 1 106 ? -4.925 -30.357 38.478 1.00 51.72 106 SER A CA 1
ATOM 824 C C . SER A 1 106 ? -5.055 -31.737 39.113 1.00 51.72 106 SER A C 1
ATOM 826 O O . SER A 1 106 ? -4.074 -32.318 39.578 1.00 51.72 106 SER A O 1
ATOM 828 N N . SER A 1 107 ? -6.290 -32.211 39.217 1.00 46.25 107 SER A N 1
ATOM 829 C CA . SER A 1 107 ? -6.589 -33.577 39.611 1.00 46.25 107 SER A CA 1
ATOM 830 C C . SER A 1 107 ? -6.284 -34.505 38.438 1.00 46.25 107 SER A C 1
ATOM 832 O O . SER A 1 107 ? -7.022 -34.475 37.456 1.00 46.25 107 SER A O 1
ATOM 834 N N . GLN A 1 108 ? -5.274 -35.351 38.667 1.00 39.88 108 GLN A N 1
ATOM 835 C CA . GLN A 1 108 ? -4.828 -36.536 37.918 1.00 39.88 108 GLN A CA 1
ATOM 836 C C . GLN A 1 108 ? -4.002 -36.313 36.652 1.00 39.88 108 GLN A C 1
ATOM 838 O O . GLN A 1 108 ? -4.497 -35.703 35.683 1.00 39.88 108 GLN A O 1
#

Radius of gyration: 39.17 Å; chains: 1; bounding box: 79×50×101 Å